Protein AF-A0A4R8G7F5-F1 (afdb_monomer)

Structure (mmCIF, N/CA/C/O backbone):
data_AF-A0A4R8G7F5-F1
#
_entry.id   AF-A0A4R8G7F5-F1
#
loop_
_atom_site.group_PDB
_atom_site.id
_atom_site.type_symbol
_atom_site.label_atom_id
_atom_site.label_alt_id
_atom_site.label_comp_id
_atom_site.label_asym_id
_atom_site.label_entity_id
_atom_site.label_seq_id
_atom_site.pdbx_PDB_ins_code
_atom_site.Cartn_x
_atom_site.Cartn_y
_atom_site.Cartn_z
_atom_site.occupancy
_atom_site.B_iso_or_equiv
_atom_site.auth_seq_id
_atom_site.auth_comp_id
_atom_site.auth_asym_id
_atom_site.auth_atom_id
_atom_site.pdbx_PDB_model_num
ATOM 1 N N . MET A 1 1 ? 7.329 8.903 15.985 1.00 55.19 1 MET A N 1
ATOM 2 C CA . MET A 1 1 ? 7.878 7.749 15.236 1.00 55.19 1 MET A CA 1
ATOM 3 C C . MET A 1 1 ? 8.187 8.184 13.815 1.00 55.19 1 MET A C 1
ATOM 5 O O . MET A 1 1 ? 7.456 9.011 13.286 1.00 55.19 1 MET A O 1
ATOM 9 N N . ARG A 1 2 ? 9.281 7.691 13.224 1.00 67.31 2 ARG A N 1
ATOM 10 C CA . ARG A 1 2 ? 9.720 8.051 11.869 1.00 67.31 2 ARG A CA 1
ATOM 11 C C . ARG A 1 2 ? 9.423 6.884 10.936 1.00 67.31 2 ARG A C 1
ATOM 13 O O . ARG A 1 2 ? 9.931 5.793 11.155 1.00 67.31 2 ARG A O 1
ATOM 20 N N . ILE A 1 3 ? 8.607 7.128 9.918 1.00 73.44 3 ILE A N 1
ATOM 21 C CA . ILE A 1 3 ? 8.413 6.185 8.817 1.00 73.44 3 ILE A CA 1
ATOM 22 C C . ILE A 1 3 ? 9.629 6.337 7.902 1.00 73.44 3 ILE A C 1
ATOM 24 O O . ILE A 1 3 ? 9.943 7.446 7.467 1.00 73.44 3 ILE A O 1
ATOM 28 N N . SER A 1 4 ? 10.345 5.248 7.649 1.00 75.62 4 SER A N 1
ATOM 29 C CA . SER A 1 4 ? 11.490 5.231 6.738 1.00 75.62 4 SER A CA 1
ATOM 30 C C . SER A 1 4 ? 11.438 3.994 5.863 1.00 75.62 4 SER A C 1
ATOM 32 O O . SER A 1 4 ? 11.183 2.898 6.356 1.00 75.62 4 SER A O 1
ATOM 34 N N . LEU A 1 5 ? 11.728 4.182 4.582 1.00 77.69 5 LEU A N 1
ATOM 35 C CA . LEU A 1 5 ? 11.949 3.111 3.624 1.00 77.69 5 LEU A CA 1
ATOM 36 C C . LEU A 1 5 ? 13.356 3.298 3.034 1.00 77.69 5 LEU A C 1
ATOM 38 O O . LEU A 1 5 ? 13.741 4.448 2.782 1.00 77.69 5 LEU A O 1
ATOM 42 N N . PRO A 1 6 ? 14.144 2.227 2.827 1.00 80.69 6 PRO A N 1
ATOM 43 C CA . PRO A 1 6 ? 15.400 2.325 2.095 1.00 80.69 6 PRO A CA 1
ATOM 44 C C . PRO A 1 6 ? 15.167 2.934 0.714 1.00 80.69 6 PRO A C 1
ATOM 46 O O . PRO A 1 6 ? 14.238 2.543 0.012 1.00 80.69 6 PRO A O 1
ATOM 49 N N . ILE A 1 7 ? 16.033 3.860 0.300 1.00 77.38 7 ILE A N 1
ATOM 50 C CA . ILE A 1 7 ? 15.914 4.556 -0.990 1.00 77.38 7 ILE A CA 1
ATOM 51 C C . ILE A 1 7 ? 15.859 3.561 -2.162 1.00 77.38 7 ILE A C 1
ATOM 53 O O . ILE A 1 7 ? 15.065 3.717 -3.078 1.00 77.38 7 ILE A O 1
ATOM 57 N N . ASN A 1 8 ? 16.604 2.457 -2.078 1.00 80.31 8 ASN A N 1
ATOM 58 C CA . ASN A 1 8 ? 16.622 1.420 -3.111 1.00 80.31 8 ASN A CA 1
ATOM 59 C C . ASN A 1 8 ? 15.309 0.620 -3.219 1.00 80.31 8 ASN A C 1
ATOM 61 O O . ASN A 1 8 ? 15.096 -0.074 -4.204 1.00 80.31 8 ASN A O 1
ATOM 65 N N . SER A 1 9 ? 14.433 0.719 -2.219 1.00 80.31 9 SER A N 1
ATOM 66 C CA . SER A 1 9 ? 13.120 0.069 -2.184 1.00 80.31 9 SER A CA 1
ATOM 67 C C . SER A 1 9 ? 11.992 1.007 -2.622 1.00 80.31 9 SER A C 1
ATOM 69 O O . SER A 1 9 ? 10.836 0.608 -2.597 1.00 80.31 9 SER A O 1
ATOM 71 N N . VAL A 1 10 ? 12.298 2.259 -2.987 1.00 84.94 10 VAL A N 1
ATOM 72 C CA . VAL A 1 10 ? 11.285 3.265 -3.342 1.00 84.94 10 VAL A CA 1
ATOM 73 C C . VAL A 1 10 ? 10.788 3.095 -4.778 1.00 84.94 10 VAL A C 1
ATOM 75 O O . VAL A 1 10 ? 9.617 3.352 -5.056 1.00 84.94 10 VAL A O 1
ATOM 78 N N . TRP A 1 11 ? 11.648 2.640 -5.688 1.00 87.69 11 TRP A N 1
ATOM 79 C CA . TRP A 1 11 ? 11.318 2.493 -7.103 1.00 87.69 11 TRP A CA 1
ATOM 80 C C . TRP A 1 11 ? 11.261 1.030 -7.520 1.00 87.69 11 TRP A C 1
ATOM 82 O O . TRP A 1 11 ? 12.108 0.227 -7.139 1.00 87.69 11 TRP A O 1
ATOM 92 N N . SER A 1 12 ? 10.298 0.726 -8.381 1.00 85.50 12 SER A N 1
ATOM 93 C CA . SER A 1 12 ? 10.254 -0.502 -9.165 1.00 85.50 12 SER A CA 1
ATOM 94 C C . SER A 1 12 ? 10.348 -0.152 -10.644 1.00 85.50 12 SER A C 1
ATOM 96 O O . SER A 1 12 ? 10.054 0.969 -11.058 1.00 85.50 12 SER A O 1
ATOM 98 N N . TYR A 1 13 ? 10.762 -1.116 -11.457 1.00 86.88 13 TYR A N 1
ATOM 99 C CA . TYR A 1 13 ? 10.874 -0.940 -12.900 1.00 86.88 13 TYR A CA 1
ATOM 100 C C . TYR A 1 13 ? 9.776 -1.724 -13.602 1.00 86.88 13 TYR A C 1
ATOM 102 O O . TYR A 1 13 ? 9.442 -2.848 -13.219 1.00 86.88 13 TYR A O 1
ATOM 110 N N . SER A 1 14 ? 9.169 -1.120 -14.622 1.00 85.75 14 SER A N 1
ATOM 111 C CA . SER A 1 14 ? 8.237 -1.832 -15.491 1.00 85.75 14 SER A CA 1
ATOM 112 C C . SER A 1 14 ? 8.988 -2.906 -16.285 1.00 85.75 14 SER A C 1
ATOM 114 O O . SER A 1 14 ? 10.213 -2.870 -16.412 1.00 85.75 14 SER A O 1
ATOM 116 N N . LYS A 1 15 ? 8.252 -3.820 -16.928 1.00 86.88 15 LYS A N 1
ATOM 117 C CA . LYS A 1 15 ? 8.844 -4.779 -17.882 1.00 86.88 15 LYS A CA 1
ATOM 118 C C . LYS A 1 15 ? 9.610 -4.096 -19.026 1.00 86.88 15 LYS A C 1
ATOM 120 O O . LYS A 1 15 ? 10.463 -4.719 -19.643 1.00 86.88 15 LYS A O 1
ATOM 125 N N . THR A 1 16 ? 9.301 -2.829 -19.307 1.00 89.19 16 THR A N 1
ATOM 126 C CA . THR A 1 16 ? 9.954 -2.000 -20.329 1.00 89.19 16 THR A CA 1
ATOM 127 C C . THR A 1 16 ? 11.089 -1.131 -19.772 1.00 89.19 16 THR A C 1
ATOM 129 O O . THR A 1 16 ? 11.640 -0.320 -20.508 1.00 89.19 16 THR A O 1
ATOM 132 N N . GLY A 1 17 ? 11.451 -1.283 -18.492 1.00 89.06 17 GLY A N 1
ATOM 133 C CA . GLY A 1 17 ? 12.552 -0.553 -17.855 1.00 89.06 17 GLY A CA 1
ATOM 134 C C . GLY A 1 17 ? 12.203 0.862 -17.385 1.00 89.06 17 GLY A C 1
ATOM 135 O O . GLY A 1 17 ? 13.100 1.618 -17.022 1.00 89.06 17 GLY A O 1
ATOM 136 N N . ILE A 1 18 ? 10.922 1.240 -17.369 1.00 87.56 18 ILE A N 1
ATOM 137 C CA . ILE A 1 18 ? 10.493 2.563 -16.900 1.00 87.56 18 ILE A CA 1
ATOM 138 C C . ILE A 1 18 ? 10.419 2.539 -15.368 1.00 87.56 18 ILE A C 1
ATOM 140 O O . ILE A 1 18 ? 9.684 1.706 -14.827 1.00 87.56 18 ILE A O 1
ATOM 144 N N . PRO A 1 19 ? 11.141 3.426 -14.658 1.00 89.12 19 PRO A N 1
ATOM 145 C CA . PRO A 1 19 ? 11.042 3.515 -13.210 1.00 89.12 19 PRO A CA 1
ATOM 146 C C . PRO A 1 19 ? 9.684 4.094 -12.808 1.00 89.12 19 PRO A C 1
ATOM 148 O O . PRO A 1 19 ? 9.242 5.113 -13.340 1.00 89.12 19 PRO A O 1
ATOM 151 N N . TYR A 1 20 ? 9.040 3.470 -11.832 1.00 87.38 20 TYR A N 1
ATOM 152 C CA . TYR A 1 20 ? 7.829 3.969 -11.198 1.00 87.38 20 TYR A CA 1
ATOM 153 C C . TYR A 1 20 ? 7.957 3.896 -9.678 1.00 87.38 20 TYR A C 1
ATOM 155 O O . TYR A 1 20 ? 8.686 3.068 -9.130 1.00 87.38 20 TYR A O 1
ATOM 163 N N . LEU A 1 21 ? 7.261 4.804 -8.995 1.00 87.88 21 LEU A N 1
ATOM 164 C CA . LEU A 1 21 ? 7.200 4.803 -7.539 1.00 87.88 21 LEU A CA 1
ATOM 165 C C . LEU A 1 21 ? 6.392 3.593 -7.076 1.00 87.88 21 LEU A C 1
ATOM 167 O O . LEU A 1 21 ? 5.301 3.345 -7.594 1.00 87.88 21 LEU A O 1
ATOM 171 N N . ASN A 1 22 ? 6.911 2.875 -6.088 1.00 88.81 22 ASN A N 1
ATOM 172 C CA . ASN A 1 22 ? 6.236 1.710 -5.550 1.00 88.81 22 ASN A CA 1
ATOM 173 C C . ASN A 1 22 ? 4.795 2.030 -5.098 1.00 88.81 22 ASN A C 1
ATOM 175 O O . ASN A 1 22 ? 4.572 3.056 -4.437 1.00 88.81 22 ASN A O 1
ATOM 179 N N . PRO A 1 23 ? 3.807 1.173 -5.419 1.00 88.06 23 PRO A N 1
ATOM 180 C CA . PRO A 1 23 ? 2.405 1.497 -5.183 1.00 88.06 23 PRO A CA 1
ATOM 181 C C . PRO A 1 23 ? 2.062 1.679 -3.698 1.00 88.06 23 PRO A C 1
ATOM 183 O O . PRO A 1 23 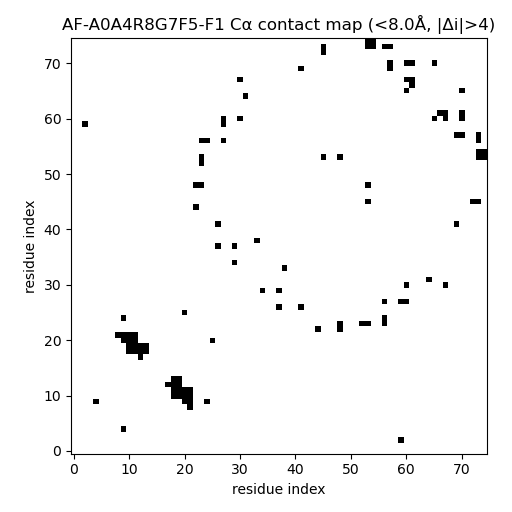? 1.247 2.537 -3.372 1.00 88.06 23 PRO A O 1
ATOM 186 N N . GLU A 1 24 ? 2.719 0.961 -2.783 1.00 88.12 24 GLU A N 1
ATOM 187 C CA . GLU A 1 24 ? 2.532 1.117 -1.336 1.00 88.12 24 GLU A CA 1
ATOM 188 C C . GLU A 1 24 ? 2.886 2.527 -0.838 1.00 88.12 24 GLU A C 1
ATOM 190 O O . GLU A 1 24 ? 2.235 3.054 0.065 1.00 88.12 24 GLU A O 1
ATOM 195 N N . ILE A 1 25 ? 3.857 3.191 -1.470 1.00 88.25 25 ILE A N 1
ATOM 196 C CA . ILE A 1 25 ? 4.256 4.559 -1.118 1.00 88.25 25 ILE A CA 1
ATOM 197 C C . ILE A 1 25 ? 3.207 5.547 -1.622 1.00 88.25 25 ILE A C 1
ATOM 199 O O . ILE A 1 25 ? 2.784 6.436 -0.885 1.00 88.25 25 ILE A O 1
ATOM 203 N N . VAL A 1 26 ? 2.744 5.374 -2.863 1.00 89.44 26 VAL A N 1
ATOM 204 C CA . VAL A 1 26 ? 1.663 6.193 -3.434 1.00 89.44 26 VAL A CA 1
ATOM 205 C C . VAL A 1 26 ? 0.393 6.061 -2.590 1.00 89.44 26 VAL A C 1
ATOM 207 O O . VAL A 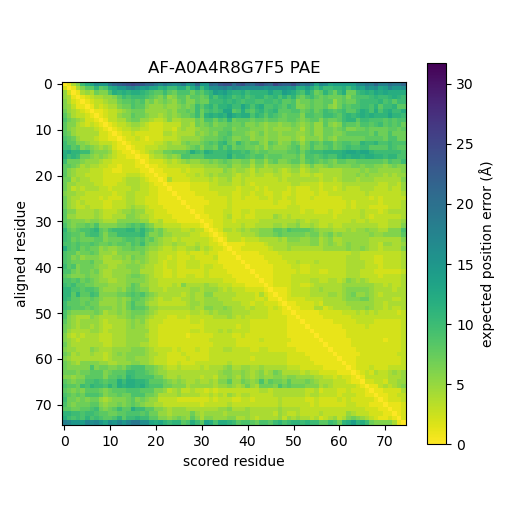1 26 ? -0.258 7.065 -2.294 1.00 89.44 26 VAL A O 1
ATOM 210 N N . LEU A 1 27 ? 0.061 4.840 -2.162 1.00 89.62 27 LEU A N 1
ATOM 211 C CA . LEU A 1 27 ? -1.061 4.578 -1.269 1.00 89.62 27 LEU A CA 1
ATOM 212 C C . LEU A 1 27 ? -0.889 5.267 0.074 1.00 89.62 27 LEU A C 1
ATOM 214 O O . LEU A 1 27 ? -1.827 5.909 0.520 1.00 89.62 27 LEU A O 1
ATOM 218 N N . LEU A 1 28 ? 0.287 5.217 0.698 1.00 88.94 28 LEU A N 1
ATOM 219 C CA . LEU A 1 28 ? 0.516 5.926 1.956 1.00 88.94 28 LEU A CA 1
ATOM 220 C C . LEU A 1 28 ? 0.185 7.426 1.847 1.00 88.94 28 LEU A C 1
ATOM 222 O O . LEU A 1 28 ? -0.482 7.981 2.720 1.00 88.94 28 LEU A O 1
ATOM 226 N N . PHE A 1 29 ? 0.600 8.080 0.758 1.00 87.00 29 PHE A N 1
ATOM 227 C CA . PHE A 1 29 ? 0.253 9.484 0.518 1.00 87.00 29 PHE A CA 1
ATOM 228 C C . PHE A 1 29 ? -1.250 9.691 0.299 1.00 87.00 29 PHE A C 1
ATOM 230 O O . PHE A 1 29 ? -1.809 10.663 0.808 1.00 87.00 29 PHE A O 1
ATOM 237 N N . LYS A 1 30 ? -1.906 8.780 -0.429 1.00 87.81 30 LYS A N 1
ATOM 238 C CA . LYS A 1 30 ? -3.358 8.814 -0.657 1.00 87.81 30 LYS A CA 1
ATOM 239 C C . LYS A 1 30 ? -4.153 8.559 0.625 1.00 87.81 30 LYS A C 1
ATOM 241 O O . LYS A 1 30 ? -5.177 9.201 0.813 1.00 87.81 30 LYS A O 1
ATOM 246 N N . ALA A 1 31 ? -3.670 7.692 1.514 1.00 87.50 31 ALA A N 1
ATOM 247 C CA . ALA A 1 31 ? -4.352 7.308 2.747 1.00 87.50 31 ALA A CA 1
ATOM 248 C C . ALA A 1 31 ? -4.653 8.520 3.639 1.00 87.50 31 ALA A C 1
ATOM 250 O O . ALA A 1 31 ? -5.764 8.659 4.140 1.00 87.50 31 ALA A O 1
ATOM 251 N N . LYS A 1 32 ? -3.695 9.452 3.736 1.00 83.88 32 LYS A N 1
ATOM 252 C CA . LYS A 1 32 ? -3.824 10.700 4.505 1.00 83.88 32 LYS A CA 1
ATOM 253 C C . LYS A 1 32 ? -4.971 11.608 4.032 1.00 83.88 32 LYS A C 1
ATOM 255 O O . LYS A 1 32 ? -5.437 12.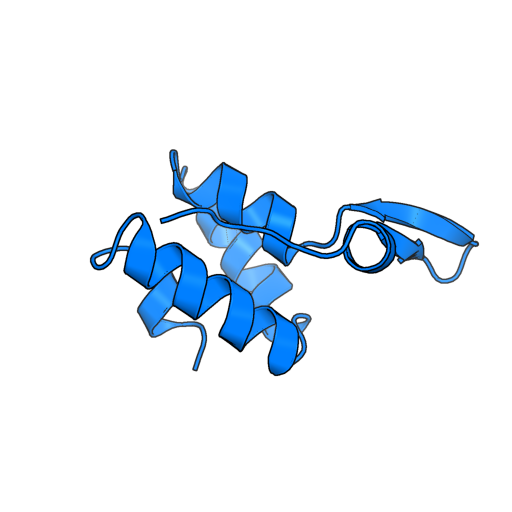454 4.788 1.00 83.88 32 LYS A O 1
ATOM 260 N N . ASN A 1 33 ? -5.396 11.501 2.773 1.00 84.44 33 ASN A N 1
ATOM 261 C CA . ASN A 1 33 ? -6.527 12.259 2.235 1.00 84.44 33 ASN A CA 1
ATOM 262 C C . ASN A 1 33 ? -7.307 11.405 1.228 1.00 84.44 33 ASN A C 1
ATOM 264 O O . ASN A 1 33 ? -7.391 11.731 0.041 1.00 84.44 33 ASN A O 1
ATOM 268 N N . THR A 1 34 ? -7.820 10.271 1.708 1.00 85.56 34 THR A N 1
ATOM 269 C CA . THR A 1 34 ? -8.440 9.251 0.858 1.00 85.56 34 THR A CA 1
ATOM 270 C C . THR A 1 34 ? -9.712 9.773 0.199 1.00 85.56 34 THR A C 1
ATOM 272 O O . THR A 1 34 ? -10.710 10.029 0.873 1.00 85.56 34 THR A O 1
ATOM 275 N N . ARG A 1 35 ? -9.717 9.849 -1.135 1.00 88.75 35 ARG A N 1
ATOM 276 C CA . ARG A 1 35 ? -10.924 10.092 -1.944 1.00 88.75 35 ARG A CA 1
ATOM 277 C C . ARG A 1 35 ? -11.508 8.758 -2.409 1.00 88.75 35 ARG A C 1
ATOM 279 O O . ARG A 1 35 ? -10.823 7.734 -2.408 1.00 88.75 35 ARG A O 1
ATOM 286 N N . ASP A 1 36 ? -12.751 8.756 -2.882 1.00 87.06 36 ASP A N 1
ATOM 287 C CA . ASP A 1 36 ? -13.394 7.522 -3.366 1.00 87.06 36 ASP A CA 1
ATOM 288 C C . ASP A 1 36 ? -12.619 6.866 -4.515 1.00 87.06 36 ASP A C 1
ATOM 290 O O . ASP A 1 36 ? -12.428 5.652 -4.527 1.00 87.06 36 ASP A O 1
ATOM 294 N N . LYS A 1 37 ? -12.062 7.676 -5.424 1.00 86.69 37 LYS A N 1
ATOM 295 C CA . LYS A 1 37 ? -11.187 7.183 -6.496 1.00 86.69 37 LYS A CA 1
ATOM 296 C C . LYS A 1 37 ? -9.919 6.515 -5.955 1.00 86.69 37 LYS A C 1
ATOM 298 O O . LYS A 1 37 ? -9.510 5.484 -6.470 1.00 86.69 37 LYS A O 1
ATOM 303 N N . ASP A 1 38 ? -9.321 7.064 -4.899 1.00 89.50 38 ASP A N 1
ATOM 304 C CA 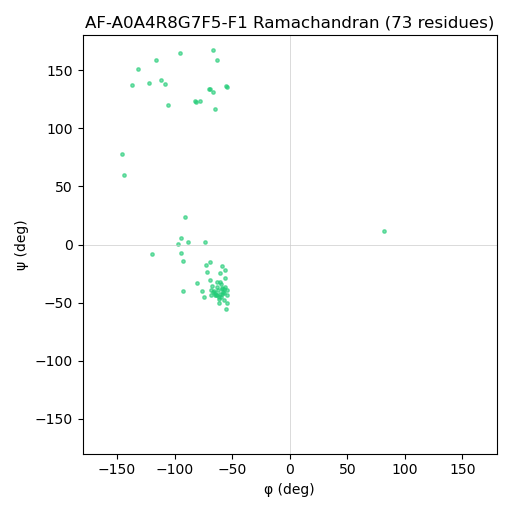. ASP A 1 38 ? -8.116 6.489 -4.293 1.00 89.50 38 ASP A CA 1
ATOM 305 C C . ASP A 1 38 ? -8.413 5.158 -3.597 1.00 89.50 38 ASP A C 1
ATOM 307 O O . ASP A 1 38 ? -7.565 4.271 -3.558 1.00 89.50 38 ASP A O 1
ATOM 311 N N . HIS A 1 39 ? -9.631 4.995 -3.074 1.00 88.25 39 HIS A N 1
ATOM 312 C CA . HIS A 1 39 ? -10.069 3.717 -2.533 1.00 88.25 39 HIS A CA 1
ATOM 313 C C . HIS A 1 39 ? -10.245 2.653 -3.620 1.00 88.25 39 HIS A C 1
ATOM 315 O O . HIS A 1 39 ? -9.875 1.504 -3.393 1.00 88.25 39 HIS A O 1
ATOM 321 N N . LEU A 1 40 ? -10.770 3.029 -4.789 1.00 89.25 40 LEU A N 1
ATOM 322 C CA . LEU A 1 40 ? -10.852 2.132 -5.943 1.00 89.25 40 LEU A CA 1
ATOM 323 C C . LEU A 1 40 ? -9.460 1.751 -6.455 1.00 89.25 40 LEU A C 1
ATOM 325 O O . LEU A 1 40 ? -9.216 0.570 -6.691 1.00 89.25 40 LEU A O 1
ATOM 329 N N . ASP A 1 41 ? -8.538 2.717 -6.541 1.00 88.25 41 ASP A N 1
ATOM 330 C CA . ASP A 1 41 ? -7.137 2.448 -6.880 1.00 88.25 41 ASP A CA 1
ATOM 331 C C . ASP A 1 41 ? -6.533 1.440 -5.894 1.00 88.25 41 ASP A C 1
ATOM 333 O O . ASP A 1 41 ? -5.947 0.452 -6.322 1.00 88.25 41 ASP A O 1
ATOM 337 N N . PHE A 1 42 ? -6.728 1.648 -4.583 1.00 90.25 42 PHE A N 1
ATOM 338 C CA . PHE A 1 42 ? -6.279 0.727 -3.536 1.00 90.25 42 PHE A CA 1
ATOM 339 C C . PHE A 1 42 ? -6.799 -0.693 -3.753 1.00 90.25 42 PHE A C 1
ATOM 341 O O . PHE A 1 42 ? -6.003 -1.625 -3.741 1.00 90.25 42 PHE A O 1
ATOM 348 N N . ILE A 1 43 ? -8.105 -0.862 -3.975 1.00 89.38 43 ILE A N 1
ATOM 349 C CA . ILE A 1 43 ? -8.704 -2.184 -4.203 1.00 89.38 43 ILE A CA 1
ATOM 350 C C . ILE A 1 43 ? -8.082 -2.837 -5.440 1.00 89.38 43 ILE A C 1
ATOM 352 O O . ILE A 1 43 ? -7.689 -3.998 -5.377 1.00 89.38 43 ILE A O 1
ATOM 356 N N . ALA A 1 44 ? -7.941 -2.084 -6.534 1.00 89.75 44 ALA A N 1
ATOM 357 C CA . ALA A 1 44 ? -7.395 -2.594 -7.785 1.00 89.75 44 ALA A CA 1
ATOM 358 C C . ALA A 1 44 ? -5.939 -3.055 -7.650 1.00 89.75 44 ALA A C 1
ATOM 360 O O . ALA A 1 44 ? -5.565 -4.043 -8.271 1.00 89.75 44 ALA A O 1
ATOM 361 N N . ILE A 1 45 ? -5.119 -2.363 -6.851 1.00 87.88 45 ILE A N 1
ATOM 362 C CA . ILE A 1 45 ? -3.703 -2.718 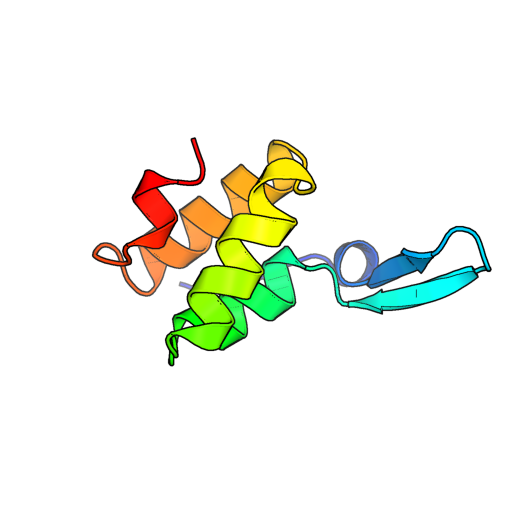-6.689 1.00 87.88 45 ILE A CA 1
ATOM 363 C C . ILE A 1 45 ? -3.429 -3.646 -5.507 1.00 87.88 45 ILE A C 1
ATOM 365 O O . ILE A 1 45 ? -2.340 -4.208 -5.444 1.00 87.88 45 ILE A O 1
ATOM 369 N N . ASN A 1 46 ? -4.373 -3.818 -4.577 1.00 86.62 46 ASN A N 1
ATOM 370 C CA . ASN A 1 46 ? -4.165 -4.624 -3.375 1.00 86.62 46 ASN A CA 1
ATOM 371 C C . ASN A 1 46 ? -3.752 -6.057 -3.728 1.00 86.62 46 ASN A C 1
ATOM 373 O O . ASN A 1 46 ? -2.860 -6.608 -3.094 1.00 86.62 46 ASN A O 1
ATOM 377 N N . ASP A 1 47 ? -4.328 -6.641 -4.776 1.00 85.19 47 ASP A N 1
ATOM 378 C CA . ASP A 1 47 ? -3.976 -7.995 -5.222 1.00 85.19 47 ASP A CA 1
ATOM 379 C C . ASP A 1 47 ? -2.604 -8.075 -5.910 1.00 85.19 47 ASP A C 1
ATOM 381 O O . ASP A 1 47 ? -2.017 -9.150 -5.996 1.00 85.19 47 ASP A O 1
ATOM 385 N N . TYR A 1 48 ? -2.057 -6.937 -6.343 1.00 84.75 48 TYR A N 1
ATOM 386 C CA . TYR A 1 48 ? -0.730 -6.826 -6.954 1.00 84.75 48 TYR A CA 1
ATOM 387 C C . TYR A 1 48 ? 0.371 -6.471 -5.946 1.00 84.75 48 TYR A C 1
ATOM 389 O O . TYR A 1 48 ? 1.547 -6.447 -6.308 1.00 84.75 48 TYR A O 1
ATOM 397 N N . LEU A 1 49 ? 0.012 -6.155 -4.697 1.00 85.75 49 LEU A N 1
ATOM 398 C CA . LEU A 1 49 ? 0.978 -5.922 -3.631 1.00 85.75 49 LEU A CA 1
ATOM 399 C C . LEU A 1 49 ? 1.430 -7.254 -3.031 1.00 85.75 49 LEU A C 1
ATOM 401 O O . LEU A 1 49 ? 0.622 -8.018 -2.498 1.00 85.75 49 LEU A O 1
ATOM 405 N N . ASP A 1 50 ? 2.739 -7.482 -3.045 1.00 86.94 50 ASP A N 1
ATOM 406 C CA . ASP A 1 50 ? 3.358 -8.618 -2.365 1.00 86.94 50 ASP A CA 1
ATOM 407 C C . ASP A 1 50 ? 3.147 -8.533 -0.842 1.00 86.94 50 ASP A C 1
ATOM 409 O O . ASP A 1 50 ? 2.931 -7.454 -0.277 1.00 86.94 50 ASP A O 1
ATOM 413 N N . ALA A 1 51 ? 3.258 -9.672 -0.153 1.00 87.88 51 ALA A N 1
ATOM 414 C CA . ALA A 1 51 ? 3.009 -9.771 1.288 1.00 87.88 51 ALA A CA 1
ATOM 415 C C . ALA A 1 51 ? 3.846 -8.779 2.121 1.00 87.88 51 ALA A C 1
ATOM 417 O O . ALA A 1 51 ? 3.332 -8.164 3.055 1.00 87.88 51 ALA A O 1
ATOM 418 N N . GLU A 1 52 ? 5.112 -8.565 1.753 1.00 87.19 52 GLU A N 1
ATOM 419 C CA . GLU A 1 52 ? 5.998 -7.611 2.432 1.00 87.19 52 GLU A CA 1
ATOM 420 C C . GLU A 1 52 ? 5.500 -6.163 2.294 1.00 87.19 52 GLU A C 1
ATOM 422 O O . GLU A 1 52 ? 5.432 -5.425 3.278 1.00 87.19 52 GLU A O 1
ATOM 427 N N . LYS A 1 53 ? 5.061 -5.770 1.091 1.00 88.44 53 LYS A N 1
ATOM 428 C CA . LYS A 1 53 ? 4.532 -4.427 0.810 1.00 88.44 53 LYS A CA 1
ATOM 429 C C . LYS A 1 53 ? 3.221 -4.178 1.548 1.00 88.44 53 LYS A C 1
ATOM 431 O O . LYS A 1 53 ? 3.028 -3.099 2.110 1.00 88.44 53 LYS A O 1
ATOM 436 N N . LYS A 1 54 ? 2.340 -5.186 1.599 1.00 90.06 54 LYS A N 1
ATOM 437 C CA . LYS A 1 54 ? 1.101 -5.136 2.391 1.00 90.06 54 LYS A CA 1
ATOM 438 C C . LYS A 1 54 ? 1.392 -4.964 3.877 1.00 90.06 54 LYS A C 1
ATOM 440 O O . LYS A 1 54 ? 0.796 -4.100 4.518 1.00 90.06 54 LYS A O 1
ATOM 445 N N . HIS A 1 55 ? 2.332 -5.745 4.407 1.00 89.88 55 HIS A N 1
ATOM 446 C CA . HIS A 1 55 ? 2.721 -5.688 5.813 1.00 89.88 55 HIS A CA 1
ATOM 447 C C . HIS A 1 55 ? 3.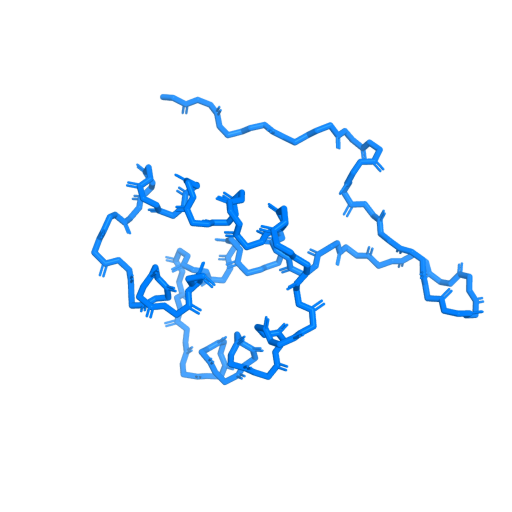329 -4.331 6.192 1.00 89.88 55 HIS A C 1
ATOM 449 O O . HIS A 1 55 ? 2.961 -3.748 7.218 1.00 89.88 55 HIS A O 1
ATOM 455 N N . TRP A 1 56 ? 4.202 -3.788 5.339 1.00 89.44 56 TRP A N 1
ATOM 456 C CA . TRP A 1 56 ? 4.762 -2.454 5.530 1.00 89.44 56 TRP A CA 1
ATOM 457 C C . TRP A 1 56 ? 3.666 -1.383 5.513 1.00 89.44 56 TRP A C 1
ATOM 459 O O . TRP A 1 56 ? 3.567 -0.595 6.454 1.00 89.44 56 TRP A O 1
ATOM 469 N N . LEU A 1 57 ? 2.794 -1.390 4.496 1.00 89.56 57 LEU A N 1
ATOM 470 C CA . LEU A 1 57 ? 1.715 -0.409 4.382 1.00 89.56 57 LEU A CA 1
ATOM 471 C C . LEU A 1 57 ? 0.765 -0.479 5.583 1.00 89.56 57 LEU A C 1
ATOM 473 O O . LEU A 1 57 ? 0.415 0.562 6.133 1.00 89.56 57 LEU A O 1
ATOM 477 N N . ARG A 1 58 ? 0.398 -1.685 6.036 1.00 90.69 58 ARG A N 1
ATOM 478 C CA . ARG A 1 58 ? -0.395 -1.883 7.258 1.00 90.69 58 ARG A CA 1
ATOM 479 C C . ARG A 1 58 ? 0.275 -1.222 8.455 1.00 90.69 58 ARG A C 1
ATOM 481 O O . ARG A 1 58 ? -0.352 -0.389 9.093 1.00 90.69 58 ARG A O 1
ATOM 488 N N . THR A 1 59 ? 1.531 -1.567 8.730 1.00 89.81 59 THR A N 1
ATOM 489 C CA . THR A 1 59 ? 2.270 -1.074 9.905 1.00 89.81 59 THR A CA 1
ATOM 490 C C . THR A 1 59 ? 2.323 0.452 9.926 1.00 89.81 59 THR A C 1
ATOM 492 O O . THR A 1 59 ? 2.130 1.100 10.958 1.00 89.81 59 THR A O 1
ATOM 495 N N . VAL A 1 60 ? 2.559 1.051 8.758 1.00 89.25 60 VAL A N 1
ATOM 496 C CA . VAL A 1 60 ? 2.611 2.503 8.627 1.00 89.25 60 VAL A CA 1
ATOM 497 C C . VAL A 1 60 ? 1.233 3.137 8.833 1.00 89.25 60 VAL A C 1
ATOM 499 O O . VAL A 1 60 ? 1.128 4.139 9.545 1.00 89.25 60 VAL A O 1
ATOM 502 N N . LEU A 1 61 ? 0.177 2.561 8.253 1.00 89.81 61 LEU A N 1
ATOM 503 C CA . LEU A 1 61 ? -1.190 3.046 8.442 1.00 89.81 61 LEU A CA 1
ATOM 504 C C . LEU A 1 61 ? -1.652 2.890 9.889 1.00 89.81 61 LEU A C 1
ATOM 506 O O . LEU A 1 61 ? -2.216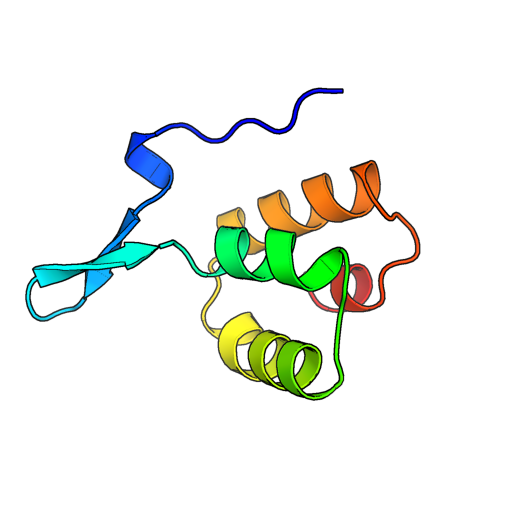 3.828 10.427 1.00 89.81 61 LEU A O 1
ATOM 510 N N . GLU A 1 62 ? -1.353 1.777 10.554 1.00 89.94 62 GLU A N 1
ATOM 511 C CA . GLU A 1 62 ? -1.647 1.577 11.979 1.00 89.94 62 GLU A CA 1
ATOM 512 C C . GLU A 1 62 ? -0.963 2.629 12.860 1.00 89.94 62 GLU A C 1
ATOM 514 O O . GLU A 1 62 ? -1.527 3.075 13.857 1.00 89.94 62 GLU A O 1
ATOM 519 N N . THR A 1 63 ? 0.229 3.078 12.460 1.00 87.88 63 THR A N 1
ATOM 520 C CA . THR A 1 63 ? 0.973 4.117 13.179 1.00 87.88 63 THR A CA 1
ATOM 521 C C . THR A 1 63 ? 0.400 5.520 12.947 1.00 87.88 63 THR A C 1
ATOM 523 O O . THR A 1 63 ? 0.377 6.326 13.876 1.00 87.88 63 THR A O 1
ATOM 526 N N . HIS A 1 64 ? -0.013 5.849 11.717 1.00 85.25 64 HIS A N 1
ATOM 527 C CA . HIS A 1 64 ? -0.448 7.206 11.355 1.00 85.25 64 HIS A CA 1
ATOM 528 C C . HIS A 1 64 ? -1.965 7.410 11.509 1.00 85.25 64 HIS A C 1
ATOM 530 O O . HIS A 1 64 ? -2.401 8.460 11.970 1.00 85.25 64 HIS A O 1
ATOM 536 N N . GLU A 1 65 ? -2.764 6.411 11.135 1.00 84.69 65 GLU A N 1
ATOM 537 C CA . GLU A 1 65 ? -4.229 6.400 11.177 1.00 84.69 65 GLU A CA 1
ATOM 538 C C . GLU A 1 65 ? -4.765 4.988 11.497 1.00 84.69 65 GLU A C 1
ATOM 540 O O . GLU A 1 65 ? -5.263 4.288 10.612 1.00 84.69 65 GLU A O 1
ATOM 545 N N . PRO A 1 66 ? -4.729 4.552 12.769 1.00 82.81 66 PRO A N 1
ATOM 546 C CA . PRO A 1 66 ? -5.140 3.199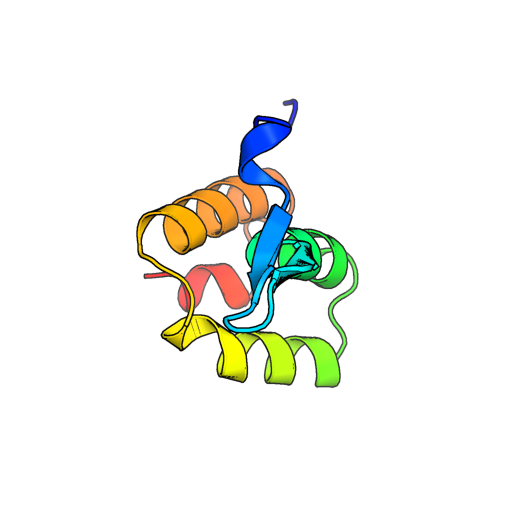 13.169 1.00 82.81 66 PRO A CA 1
ATOM 547 C C . PRO A 1 66 ? -6.597 2.841 12.828 1.00 82.81 66 PRO A C 1
ATOM 549 O O . PRO A 1 66 ? -6.954 1.667 12.784 1.00 82.81 66 PRO A O 1
ATOM 552 N N . GLY A 1 67 ? -7.451 3.835 12.564 1.00 84.50 67 GLY A N 1
ATOM 553 C CA . GLY A 1 67 ? -8.836 3.640 12.126 1.00 84.50 67 GLY A CA 1
ATOM 554 C C . GLY A 1 67 ? -9.025 3.520 10.610 1.00 84.50 67 GLY A C 1
ATOM 555 O O . GLY A 1 67 ? -10.167 3.425 10.155 1.00 84.50 67 GLY A O 1
ATOM 556 N N . HIS A 1 68 ? -7.955 3.561 9.809 1.00 87.81 68 HIS A N 1
ATOM 557 C CA . HIS A 1 68 ? -8.078 3.640 8.357 1.00 87.81 68 HIS A CA 1
ATOM 558 C C . HIS A 1 68 ? -8.689 2.364 7.758 1.00 87.81 68 HIS A C 1
ATOM 560 O O . HIS A 1 68 ? -8.240 1.243 8.009 1.00 87.81 68 HIS A O 1
ATOM 566 N N . LYS A 1 69 ? -9.691 2.533 6.884 1.00 88.12 69 LYS A N 1
ATOM 567 C CA . LYS A 1 69 ? -10.458 1.428 6.276 1.00 88.12 69 LYS A CA 1
ATOM 568 C C . LYS A 1 69 ? -9.596 0.395 5.535 1.00 88.12 69 LYS A C 1
ATOM 570 O O . LYS A 1 69 ? -9.963 -0.773 5.487 1.00 88.12 69 LYS A O 1
ATOM 575 N N . TRP A 1 70 ? -8.443 0.803 5.002 1.00 90.19 70 TRP A N 1
ATOM 576 C CA . TRP A 1 70 ? -7.528 -0.077 4.259 1.00 90.19 70 TRP A CA 1
ATOM 577 C C . TRP A 1 70 ? -6.783 -1.096 5.129 1.00 90.19 70 TRP A C 1
ATOM 579 O O . TRP A 1 70 ? -6.404 -2.147 4.621 1.00 90.19 70 TRP A O 1
ATOM 589 N N . ILE A 1 71 ? -6.613 -0.851 6.435 1.00 88.69 71 ILE A N 1
ATOM 590 C CA . ILE A 1 71 ? -5.917 -1.782 7.349 1.00 88.69 71 ILE A CA 1
ATOM 591 C C . ILE A 1 71 ? -6.614 -3.154 7.362 1.00 88.69 71 ILE A C 1
ATOM 593 O O . ILE A 1 71 ? -5.958 -4.201 7.351 1.00 88.69 71 ILE A O 1
ATOM 597 N N . LYS A 1 72 ? -7.953 -3.137 7.284 1.00 86.25 72 LYS A N 1
ATOM 598 C CA . LYS A 1 72 ? -8.826 -4.316 7.178 1.00 86.25 72 LYS A CA 1
ATOM 599 C C . LYS A 1 72 ? -8.811 -4.991 5.802 1.00 86.25 72 LYS A C 1
ATOM 601 O O . LYS A 1 72 ? -9.581 -5.909 5.581 1.00 86.25 72 LYS A O 1
ATOM 606 N N . SER A 1 73 ? -8.022 -4.528 4.845 1.00 85.00 73 SER A N 1
ATOM 607 C CA . SER A 1 73 ? -7.915 -5.164 3.523 1.00 85.00 73 SER A CA 1
ATOM 608 C C . SER A 1 73 ? -6.495 -5.638 3.218 1.00 85.00 73 SER A C 1
ATOM 610 O O . SER A 1 73 ? -6.287 -6.347 2.239 1.00 85.00 73 SER A O 1
ATOM 612 N N . LEU A 1 74 ? -5.528 -5.288 4.072 1.00 82.56 74 LEU A N 1
ATOM 613 C CA . LEU A 1 74 ? -4.103 -5.589 3.907 1.00 82.56 74 LEU A CA 1
ATOM 614 C C . LEU A 1 74 ? -3.672 -6.919 4.562 1.00 82.56 74 LEU A C 1
ATOM 616 O O . LEU A 1 74 ? -2.520 -7.035 4.972 1.00 82.56 74 LEU A O 1
ATOM 620 N N . PHE A 1 75 ? -4.599 -7.871 4.772 1.00 67.44 75 PHE A N 1
ATOM 621 C CA . PHE A 1 75 ? -4.358 -9.147 5.482 1.00 67.44 75 PHE A CA 1
ATOM 622 C C . PHE A 1 75 ? -3.328 -10.028 4.790 1.00 67.44 75 PHE A C 1
ATOM 624 O O . PHE A 1 75 ? -3.414 -10.182 3.552 1.00 67.44 75 PHE A O 1
#

Secondary structure (DSSP, 8-state):
------GGGSEEE-TTS-EEE-HHHHHHHHHTT--HHHHHHHHHHHTTS-HHHHHHHHHHHHHH-TT-GGGGG--

Solvent-accessible surface area (backbone atoms only — not comparable to full-atom values): 4674 Å² total; per-residue (Å²): 139,83,90,80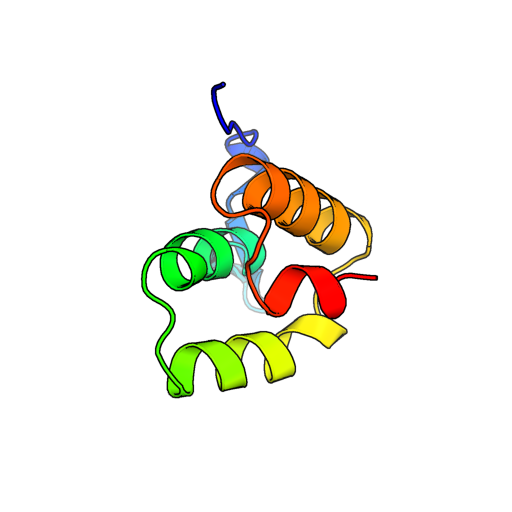,75,62,76,84,71,45,56,44,64,45,100,85,66,51,78,41,72,34,65,55,59,57,44,57,64,38,61,81,67,64,45,74,68,52,51,52,51,46,61,70,43,52,84,74,47,51,71,68,50,28,49,52,43,34,56,52,38,52,70,77,43,68,83,46,76,62,57,84,70,44,120

Organism: NCBI:txid665099

Mean predicted aligned error: 4.93 Å

Foldseek 3Di:
DDQDDPPVQQWDADPVRHIDGDVLVVLLVCQVPPDPVSVVVCVVCLVVDDLVSLVSSLVSCCVPPVPGPCNVVSD

pLDDT: mean 85.74, std 5.83, range [55.19, 90.69]

Nearest PDB structures (foldseek):
  6yxx-assembly1_EL  TM=4.978E-01  e=2.879E+00  Trypanosoma brucei brucei
  6yxy-assembly1_EL  TM=4.349E-01  e=7.714E+00  Trypanosoma brucei brucei

Sequence (75 aa):
MRISLPINSVWSYSKTGIPYLNPEIVLLFKAKNTRDKDHLDFIAINDYLDAEKKHWLRTVLETHEPGHKWIKSLF

Radius of gyration: 12.31 Å; Cα contacts (8 Å, |Δi|>4): 58; chains: 1; bounding box: 30×22×36 Å